Protein AF-X6HD67-F1 (afdb_monomer_lite)

Structure (mmCIF, N/CA/C/O backbone):
data_AF-X6HD67-F1
#
_entry.id   AF-X6HD67-F1
#
loop_
_atom_site.group_PDB
_atom_site.id
_atom_site.type_symbol
_atom_site.label_atom_id
_atom_site.label_alt_id
_atom_site.label_comp_id
_atom_site.label_asym_id
_atom_site.label_entity_id
_atom_site.label_seq_id
_atom_site.pdbx_PDB_ins_code
_atom_site.Cartn_x
_atom_site.Cartn_y
_atom_site.Cartn_z
_atom_site.occupancy
_atom_site.B_iso_or_equiv
_atom_site.auth_seq_id
_atom_site.auth_comp_id
_atom_site.auth_asym_id
_atom_site.auth_atom_id
_atom_site.pdbx_PDB_model_num
ATOM 1 N N . MET A 1 1 ? 14.831 14.633 7.160 1.00 39.75 1 MET A N 1
ATOM 2 C CA . MET A 1 1 ? 13.733 13.820 7.726 1.00 39.75 1 MET A CA 1
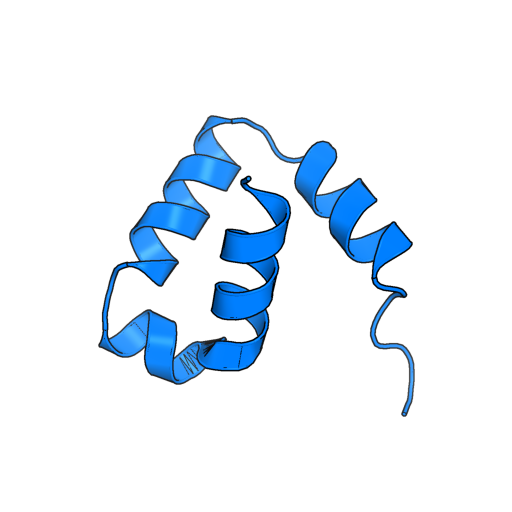ATOM 3 C C . MET A 1 1 ? 12.744 14.748 8.424 1.00 39.75 1 MET A C 1
ATOM 5 O O . MET A 1 1 ? 12.874 15.000 9.611 1.00 39.75 1 MET A O 1
ATOM 9 N N . LYS A 1 2 ? 11.805 15.336 7.678 1.00 50.03 2 LYS A N 1
ATOM 10 C CA . LYS A 1 2 ? 10.618 15.977 8.254 1.00 50.03 2 LYS A CA 1
ATOM 11 C C . LYS A 1 2 ? 9.461 15.029 7.952 1.00 50.03 2 LYS A C 1
ATOM 13 O O . LYS A 1 2 ? 9.113 14.850 6.793 1.00 50.03 2 LYS A O 1
ATOM 18 N N . THR A 1 3 ? 9.021 14.334 9.000 1.00 58.91 3 THR A N 1
ATOM 19 C CA . THR A 1 3 ? 7.744 13.613 9.112 1.00 58.91 3 THR A CA 1
ATOM 20 C C . THR A 1 3 ? 7.377 12.682 7.951 1.00 58.91 3 THR A C 1
ATOM 22 O O . THR A 1 3 ? 6.356 12.872 7.297 1.00 58.91 3 THR A O 1
ATOM 25 N N . MET A 1 4 ? 8.144 11.606 7.756 1.00 57.03 4 MET A N 1
ATOM 26 C CA . MET A 1 4 ? 7.455 10.351 7.439 1.00 57.03 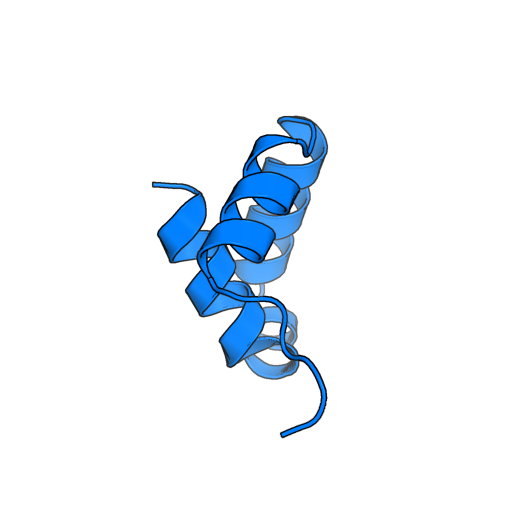4 MET A CA 1
ATOM 27 C C . MET A 1 4 ? 6.745 9.950 8.730 1.00 57.03 4 MET A C 1
ATOM 29 O O . MET A 1 4 ? 7.391 9.885 9.778 1.00 57.03 4 MET A O 1
ATOM 33 N N . LYS A 1 5 ? 5.419 9.801 8.681 1.00 66.38 5 LYS A N 1
ATOM 34 C CA . LYS A 1 5 ? 4.656 9.268 9.811 1.00 66.38 5 LYS A CA 1
ATOM 35 C C . LYS A 1 5 ? 5.294 7.956 10.262 1.00 66.38 5 LYS A C 1
ATOM 37 O O . LYS A 1 5 ? 5.814 7.211 9.430 1.00 66.38 5 LYS A O 1
ATOM 42 N N . SER A 1 6 ? 5.304 7.710 11.568 1.00 76.00 6 SER A N 1
ATOM 43 C CA . SER A 1 6 ? 5.864 6.463 12.098 1.00 76.00 6 SER A CA 1
ATOM 44 C C . SER A 1 6 ? 5.169 5.257 11.452 1.00 76.00 6 SER A C 1
ATOM 46 O O . SER A 1 6 ? 4.006 5.348 11.060 1.00 76.00 6 SER A O 1
ATOM 48 N N . GLU A 1 7 ? 5.852 4.116 11.347 1.00 75.38 7 GLU A N 1
ATOM 49 C CA . GLU A 1 7 ? 5.251 2.886 10.803 1.00 75.38 7 GLU A CA 1
ATOM 50 C C . GLU A 1 7 ? 3.916 2.546 11.498 1.00 75.38 7 GLU A C 1
ATOM 52 O O . GLU A 1 7 ? 2.951 2.140 10.855 1.00 75.38 7 GLU A O 1
ATOM 57 N N . ALA A 1 8 ? 3.823 2.826 12.802 1.00 80.19 8 ALA A N 1
ATOM 58 C CA . ALA A 1 8 ? 2.607 2.676 13.595 1.00 80.19 8 ALA A CA 1
ATOM 59 C C . ALA A 1 8 ? 1.450 3.574 13.116 1.00 80.19 8 ALA A C 1
ATOM 61 O O . ALA A 1 8 ? 0.306 3.125 13.017 1.00 80.19 8 ALA A O 1
ATOM 62 N N . GLU A 1 9 ? 1.727 4.834 12.787 1.00 80.94 9 GLU A N 1
ATOM 63 C CA . GLU A 1 9 ? 0.725 5.738 12.221 1.00 80.94 9 GLU A CA 1
ATOM 64 C C . GLU A 1 9 ? 0.323 5.328 10.800 1.00 80.94 9 GLU A C 1
ATOM 66 O O . GLU A 1 9 ? -0.855 5.421 10.454 1.00 80.94 9 GLU A O 1
ATOM 71 N N . ALA A 1 10 ? 1.268 4.841 9.990 1.00 80.12 10 ALA A N 1
ATOM 72 C CA . ALA A 1 10 ? 0.978 4.322 8.655 1.00 80.12 10 ALA A CA 1
ATOM 73 C C . ALA A 1 10 ? 0.077 3.081 8.722 1.00 80.12 10 ALA A C 1
ATOM 75 O O . ALA A 1 10 ? -0.927 3.015 8.017 1.00 80.12 10 ALA A O 1
ATOM 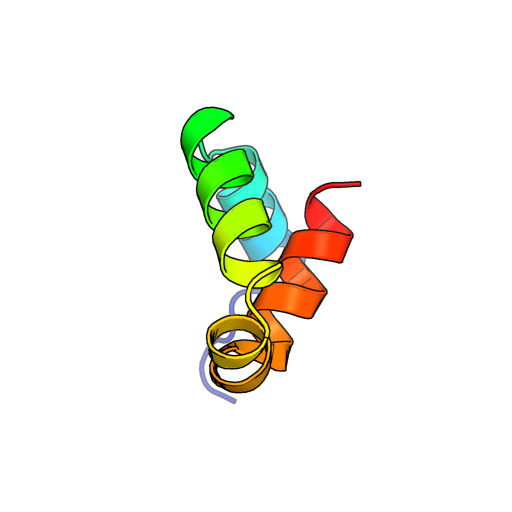76 N N . LYS A 1 11 ? 0.355 2.151 9.644 1.00 81.81 11 LYS A N 1
ATOM 77 C CA . LYS A 1 11 ? -0.484 0.971 9.888 1.00 81.81 11 LYS A CA 1
ATOM 78 C C . LYS A 1 11 ? -1.863 1.337 10.429 1.00 81.81 11 LYS A C 1
ATOM 80 O O . LYS A 1 11 ? -2.848 0.700 10.062 1.00 81.81 11 LYS A O 1
ATOM 85 N N . THR A 1 12 ? -1.953 2.361 11.276 1.00 85.94 12 THR A N 1
ATOM 86 C CA . THR A 1 12 ? -3.239 2.863 11.785 1.00 85.94 12 THR A CA 1
ATOM 87 C C . THR A 1 12 ? -4.077 3.448 10.652 1.00 85.94 12 THR A C 1
ATOM 89 O O . THR A 1 12 ? -5.246 3.095 10.513 1.00 85.94 12 THR A O 1
ATOM 92 N N . ALA A 1 13 ? -3.474 4.286 9.803 1.00 84.75 13 ALA A N 1
ATOM 93 C CA . ALA A 1 13 ? -4.138 4.845 8.630 1.00 84.75 13 ALA A CA 1
ATOM 94 C C . ALA A 1 13 ? -4.564 3.747 7.644 1.00 84.75 13 ALA A C 1
ATOM 96 O O . ALA A 1 13 ? -5.715 3.735 7.223 1.00 84.75 13 ALA A O 1
ATOM 97 N N . TRP A 1 14 ? -3.683 2.782 7.359 1.00 85.62 14 TRP A N 1
ATOM 98 C CA . TRP A 1 14 ? -4.002 1.613 6.539 1.00 85.62 14 TRP A CA 1
ATOM 99 C C . TRP A 1 14 ? -5.171 0.823 7.122 1.00 85.62 14 TRP A C 1
ATOM 101 O O . TRP A 1 14 ? -6.127 0.526 6.422 1.00 85.62 14 TRP A O 1
ATOM 11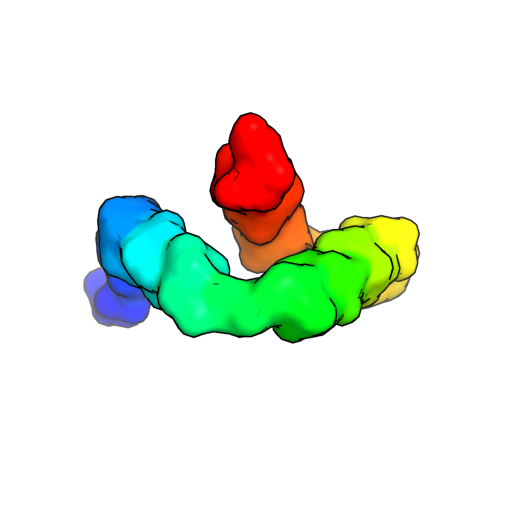1 N N . SER A 1 15 ? -5.157 0.534 8.424 1.00 85.56 15 SER A N 1
ATOM 112 C CA . SER A 1 15 ? -6.232 -0.216 9.087 1.00 85.56 15 SER A CA 1
ATOM 113 C C . SER A 1 15 ? -7.576 0.510 9.018 1.00 85.56 15 SER A C 1
ATOM 115 O O . SER A 1 15 ? -8.600 -0.156 8.874 1.00 85.56 15 SER A O 1
ATOM 117 N N . ALA A 1 16 ? -7.562 1.846 9.062 1.00 90.94 16 ALA A N 1
ATOM 118 C CA . ALA A 1 16 ? -8.744 2.696 8.957 1.00 90.94 16 ALA A CA 1
ATOM 119 C C . ALA A 1 16 ? -9.311 2.819 7.529 1.00 90.94 16 ALA A C 1
ATOM 121 O O . ALA A 1 16 ? -10.450 3.257 7.381 1.00 90.94 16 ALA A O 1
ATOM 122 N N . MET A 1 17 ? -8.558 2.436 6.489 1.00 87.56 17 MET A N 1
ATOM 123 C CA . MET A 1 17 ? -9.080 2.380 5.119 1.00 87.56 17 MET A CA 1
ATOM 124 C C . MET A 1 17 ? -10.160 1.300 4.992 1.00 87.56 17 MET A C 1
ATOM 126 O O . MET A 1 17 ? -10.098 0.253 5.655 1.00 87.56 17 MET A O 1
ATOM 130 N N . SER A 1 18 ? -11.135 1.535 4.112 1.00 93.56 18 SER A N 1
ATOM 131 C CA . SER A 1 18 ? -12.123 0.514 3.772 1.00 93.56 18 SER A CA 1
ATOM 132 C C . SER A 1 18 ? -11.443 -0.688 3.104 1.00 93.56 18 SER A C 1
ATOM 134 O O . SER A 1 18 ? -10.311 -0.594 2.625 1.00 93.56 18 SER A O 1
ATOM 136 N N . GLN A 1 19 ? -12.113 -1.842 3.089 1.00 89.94 19 GLN A N 1
ATOM 137 C CA . GLN A 1 19 ? -11.565 -3.008 2.393 1.00 89.94 19 GLN A CA 1
ATOM 138 C C . GLN A 1 19 ? -11.459 -2.757 0.882 1.00 89.94 19 GLN A C 1
ATOM 140 O O . GLN A 1 19 ? -10.460 -3.133 0.285 1.00 89.94 19 GLN A O 1
ATOM 145 N N . GLU A 1 20 ? -12.426 -2.044 0.298 1.00 91.69 20 GLU A N 1
ATOM 146 C CA . GLU A 1 20 ? -12.413 -1.667 -1.119 1.00 91.69 20 GLU A CA 1
ATOM 147 C C . GLU A 1 20 ? -11.190 -0.806 -1.467 1.00 91.69 20 GLU A C 1
ATOM 149 O O . GLU A 1 20 ? -10.487 -1.095 -2.433 1.00 91.69 20 GLU A O 1
ATOM 154 N N . ASP A 1 21 ? -10.868 0.187 -0.631 1.00 92.25 21 ASP A N 1
ATOM 155 C CA . ASP A 1 21 ? -9.689 1.034 -0.842 1.00 92.25 21 ASP A CA 1
ATOM 156 C C . ASP A 1 21 ? -8.382 0.242 -0.700 1.00 92.25 21 ASP A C 1
ATOM 158 O O . ASP A 1 21 ? -7.432 0.456 -1.454 1.00 92.25 21 ASP A O 1
ATOM 162 N N . LYS A 1 22 ? -8.315 -0.688 0.263 1.00 91.19 22 LYS A N 1
ATOM 163 C CA . LYS A 1 22 ? -7.154 -1.578 0.429 1.00 91.19 22 LYS A CA 1
ATOM 164 C C . LYS A 1 22 ? -6.972 -2.466 -0.798 1.00 91.19 22 LYS A C 1
ATOM 166 O O . LYS A 1 22 ? -5.853 -2.590 -1.288 1.00 91.19 22 LYS A O 1
ATOM 171 N N . ASP A 1 23 ? -8.054 -3.047 -1.308 1.00 91.69 23 ASP A N 1
ATOM 172 C CA . ASP A 1 23 ? -8.028 -3.916 -2.484 1.00 91.69 23 ASP A CA 1
ATOM 173 C C . ASP A 1 23 ? -7.630 -3.136 -3.743 1.00 91.69 23 ASP A C 1
ATOM 1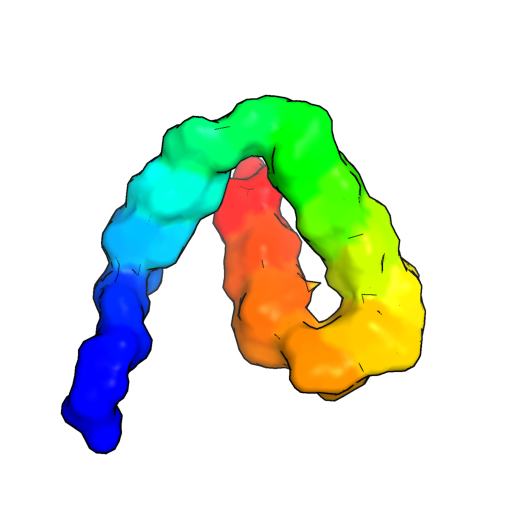75 O O . ASP A 1 23 ? -6.830 -3.628 -4.542 1.00 91.69 23 ASP A O 1
ATOM 179 N N . ALA A 1 24 ? -8.110 -1.898 -3.894 1.00 92.06 24 ALA A N 1
ATOM 180 C CA . ALA A 1 24 ? -7.700 -0.997 -4.968 1.00 92.06 24 ALA A CA 1
ATOM 181 C C . ALA A 1 24 ? -6.201 -0.676 -4.895 1.00 92.06 24 ALA A C 1
ATOM 183 O O . ALA A 1 24 ? -5.496 -0.845 -5.887 1.00 92.06 24 ALA A O 1
ATOM 184 N N . VAL A 1 25 ? -5.678 -0.324 -3.715 1.00 90.88 25 VAL A N 1
ATOM 185 C CA . VAL A 1 25 ? -4.234 -0.089 -3.541 1.00 90.88 25 VAL A CA 1
ATOM 186 C C . VAL A 1 25 ? -3.420 -1.344 -3.846 1.00 90.88 25 VAL A C 1
ATOM 188 O O . VAL A 1 25 ? -2.389 -1.261 -4.508 1.00 90.88 25 VAL A O 1
ATOM 191 N N . MET A 1 26 ? -3.860 -2.517 -3.390 1.00 90.38 26 MET A N 1
ATOM 192 C CA . MET A 1 26 ? -3.152 -3.773 -3.657 1.00 90.38 26 MET A CA 1
ATOM 193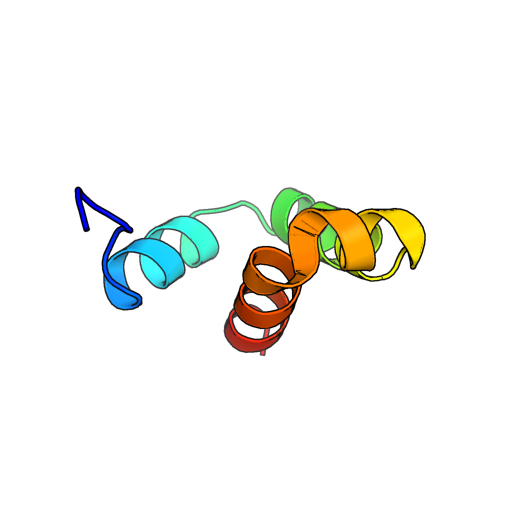 C C . MET A 1 26 ? -3.180 -4.133 -5.146 1.00 90.38 26 MET A C 1
ATOM 195 O O . MET A 1 26 ? -2.186 -4.641 -5.665 1.00 90.38 26 MET A O 1
ATOM 199 N N . LYS A 1 27 ? -4.281 -3.833 -5.845 1.00 91.88 27 LYS A N 1
ATOM 200 C CA . LYS A 1 27 ? -4.404 -3.984 -7.300 1.00 91.88 27 LYS A CA 1
ATOM 201 C C . LYS A 1 27 ? -3.460 -3.036 -8.040 1.00 91.88 27 LYS A C 1
ATOM 203 O O . LYS A 1 27 ? -2.747 -3.488 -8.930 1.00 91.88 27 LYS A O 1
ATOM 208 N N . ASP A 1 28 ? -3.420 -1.767 -7.655 1.00 91.94 28 ASP A N 1
ATOM 209 C CA . ASP A 1 28 ? -2.531 -0.768 -8.255 1.00 91.94 28 ASP A CA 1
ATOM 210 C C . ASP A 1 28 ? -1.063 -1.121 -7.999 1.00 91.94 28 ASP A C 1
ATOM 212 O O . ASP A 1 28 ? -0.233 -1.066 -8.896 1.00 91.94 28 ASP A O 1
ATOM 216 N N . CYS A 1 29 ? -0.735 -1.602 -6.802 1.00 92.06 29 CYS A N 1
ATOM 217 C CA . CYS A 1 29 ? 0.604 -2.087 -6.478 1.00 92.06 29 CYS A CA 1
ATOM 218 C C . CYS A 1 29 ? 0.970 -3.434 -7.126 1.00 92.06 29 CYS A C 1
ATOM 220 O O . CYS A 1 29 ? 2.126 -3.848 -7.028 1.00 92.06 29 CYS A O 1
ATOM 222 N N . ALA A 1 30 ? 0.024 -4.125 -7.768 1.00 89.81 30 ALA A N 1
ATOM 223 C CA . ALA A 1 30 ? 0.301 -5.289 -8.608 1.00 89.81 30 ALA A CA 1
ATOM 224 C C . ALA A 1 30 ? 0.625 -4.900 -10.063 1.00 89.81 30 ALA A C 1
ATOM 226 O O . ALA A 1 30 ? 1.169 -5.723 -10.802 1.00 89.81 30 ALA A O 1
ATOM 227 N N . ASP A 1 31 ? 0.322 -3.665 -10.475 1.00 94.56 31 ASP A N 1
ATOM 228 C CA . ASP A 1 31 ? 0.760 -3.116 -11.755 1.00 94.56 31 ASP A CA 1
ATOM 229 C C . ASP A 1 31 ? 2.257 -2.772 -11.704 1.00 94.56 31 ASP A C 1
ATOM 231 O O . ASP A 1 31 ? 2.738 -2.138 -10.765 1.00 94.56 31 ASP A O 1
ATOM 235 N N . ALA A 1 32 ? 3.018 -3.206 -12.710 1.00 90.81 32 ALA A N 1
ATOM 236 C CA . ALA A 1 32 ? 4.475 -3.092 -12.700 1.00 90.81 32 ALA A CA 1
ATOM 237 C C . ALA A 1 32 ? 4.971 -1.640 -12.807 1.00 90.81 32 ALA A C 1
ATOM 239 O O . ALA A 1 32 ? 5.998 -1.300 -12.208 1.00 90.81 32 ALA A O 1
ATOM 240 N N . ASP A 1 33 ? 4.258 -0.785 -13.542 1.00 94.44 33 ASP A N 1
ATOM 241 C CA . ASP A 1 33 ? 4.639 0.613 -13.731 1.00 94.44 33 ASP A CA 1
ATOM 242 C C . ASP A 1 33 ? 4.309 1.429 -12.476 1.00 94.44 33 ASP A C 1
ATOM 244 O O . ASP A 1 33 ? 5.147 2.206 -12.002 1.00 94.44 33 ASP A O 1
ATOM 248 N N . ILE A 1 34 ? 3.145 1.185 -11.864 1.00 89.94 34 ILE A N 1
ATOM 249 C CA . ILE A 1 34 ? 2.764 1.809 -10.588 1.00 89.94 34 ILE A CA 1
ATOM 250 C C . ILE A 1 34 ? 3.663 1.321 -9.450 1.00 89.94 34 ILE A C 1
ATOM 252 O O . ILE A 1 34 ? 4.189 2.140 -8.689 1.00 89.94 34 ILE A O 1
ATOM 256 N N . ALA A 1 35 ? 3.904 0.012 -9.346 1.00 90.50 35 ALA A N 1
ATOM 257 C CA . ALA A 1 35 ? 4.775 -0.558 -8.321 1.00 90.50 35 ALA A CA 1
ATOM 258 C C . ALA A 1 35 ? 6.196 0.008 -8.405 1.00 90.50 35 ALA A C 1
ATOM 260 O O . ALA A 1 35 ? 6.820 0.258 -7.375 1.00 90.50 35 ALA A O 1
ATOM 261 N N . LYS A 1 36 ? 6.701 0.266 -9.617 1.00 91.81 36 LYS A N 1
ATOM 262 C CA . LYS A 1 36 ? 8.003 0.910 -9.822 1.00 91.81 36 LYS A CA 1
ATOM 263 C C . LYS A 1 36 ? 7.987 2.386 -9.420 1.00 91.81 36 LYS A C 1
ATOM 265 O O . LYS A 1 36 ? 8.935 2.851 -8.790 1.00 91.81 36 LYS A O 1
ATOM 270 N N . ALA A 1 37 ? 6.929 3.124 -9.758 1.00 92.88 37 ALA A N 1
ATOM 271 C CA . ALA A 1 37 ? 6.797 4.541 -9.411 1.00 92.88 37 ALA A CA 1
ATOM 272 C C . ALA A 1 37 ? 6.609 4.775 -7.898 1.00 92.88 37 ALA A C 1
ATOM 274 O O . ALA A 1 37 ? 7.070 5.784 -7.362 1.00 92.88 37 ALA A O 1
ATOM 275 N N . HIS A 1 38 ? 5.981 3.827 -7.200 1.00 89.81 38 HIS A N 1
ATOM 276 C CA . HIS A 1 38 ? 5.631 3.914 -5.781 1.00 89.81 38 HIS A CA 1
ATOM 277 C C . HIS A 1 38 ? 6.256 2.788 -4.941 1.00 89.81 38 HIS A C 1
ATOM 279 O O . HIS A 1 38 ? 5.666 2.346 -3.958 1.00 89.81 38 HIS A O 1
ATOM 285 N N . GLU A 1 39 ? 7.471 2.350 -5.282 1.00 89.00 39 GLU A N 1
ATOM 286 C CA . GLU A 1 39 ? 8.112 1.143 -4.730 1.00 89.00 39 GLU A CA 1
ATOM 287 C C . GLU A 1 39 ? 8.066 1.050 -3.196 1.00 89.00 39 GLU A C 1
ATOM 289 O O . GLU A 1 39 ? 7.634 0.039 -2.642 1.00 89.00 39 GLU A O 1
ATOM 294 N N . ASN A 1 40 ? 8.466 2.112 -2.490 1.00 86.25 40 ASN A N 1
ATOM 295 C CA . ASN A 1 40 ? 8.482 2.119 -1.023 1.00 86.25 40 ASN A CA 1
ATOM 296 C C . ASN A 1 40 ? 7.074 2.028 -0.422 1.00 86.25 40 ASN A C 1
ATOM 298 O O . ASN A 1 40 ? 6.880 1.372 0.600 1.00 86.25 40 ASN A O 1
ATOM 302 N N . PHE A 1 41 ? 6.094 2.672 -1.057 1.00 86.38 41 PHE A N 1
ATOM 303 C CA . PHE A 1 41 ? 4.704 2.629 -0.622 1.00 86.38 41 PHE A CA 1
ATOM 304 C C . PHE A 1 41 ? 4.094 1.253 -0.888 1.00 86.38 41 PHE A C 1
ATOM 306 O O . PHE A 1 41 ? 3.530 0.668 0.028 1.00 86.38 41 PHE A O 1
ATOM 313 N N . CYS A 1 42 ? 4.276 0.695 -2.086 1.00 89.81 42 CYS A N 1
ATOM 314 C CA . CYS A 1 42 ? 3.741 -0.617 -2.435 1.00 89.81 42 CYS A CA 1
ATOM 315 C C . CYS A 1 42 ? 4.362 -1.746 -1.607 1.00 89.81 42 CYS A C 1
ATOM 317 O O . CYS A 1 42 ? 3.640 -2.617 -1.126 1.00 89.81 42 CYS A O 1
ATOM 319 N N . LYS A 1 43 ? 5.672 -1.691 -1.330 1.00 87.38 43 LYS A N 1
ATOM 320 C CA . LYS A 1 43 ? 6.318 -2.610 -0.378 1.00 87.38 43 LYS A CA 1
ATOM 321 C C . LYS A 1 43 ? 5.698 -2.506 1.015 1.00 87.38 43 LYS A C 1
ATOM 323 O O . LYS A 1 43 ? 5.410 -3.527 1.630 1.00 87.38 43 LYS A O 1
ATOM 328 N N . ALA A 1 44 ? 5.470 -1.291 1.509 1.00 84.31 44 ALA A N 1
ATOM 329 C CA . ALA A 1 44 ? 4.866 -1.084 2.820 1.00 84.31 44 ALA A CA 1
ATOM 330 C C . ALA A 1 44 ? 3.395 -1.543 2.861 1.00 84.31 44 ALA A C 1
ATOM 332 O O . ALA A 1 44 ? 3.007 -2.240 3.794 1.00 84.31 44 ALA A O 1
ATOM 333 N N . ALA A 1 45 ? 2.595 -1.224 1.840 1.00 84.50 45 ALA A N 1
ATOM 334 C CA . ALA A 1 45 ? 1.196 -1.634 1.717 1.00 84.50 45 ALA A CA 1
ATOM 335 C C . ALA A 1 45 ? 1.051 -3.164 1.696 1.00 84.50 45 ALA A C 1
ATOM 337 O O . ALA A 1 45 ? 0.253 -3.716 2.452 1.00 84.50 45 ALA A O 1
ATOM 338 N N . MET A 1 46 ? 1.895 -3.869 0.932 1.00 78.38 46 MET A N 1
ATOM 339 C CA . MET A 1 46 ? 1.901 -5.337 0.907 1.00 78.38 46 MET A CA 1
ATOM 340 C C . MET A 1 46 ? 2.293 -5.962 2.253 1.00 78.38 46 MET A C 1
ATOM 342 O O . MET A 1 46 ? 1.766 -7.008 2.621 1.00 78.38 46 MET A O 1
ATOM 346 N N . MET A 1 47 ? 3.187 -5.320 3.010 1.00 78.19 47 MET A N 1
ATOM 347 C CA . MET A 1 47 ? 3.566 -5.765 4.357 1.00 78.19 47 MET A CA 1
ATOM 348 C C . MET A 1 47 ? 2.481 -5.473 5.409 1.00 78.19 47 MET A C 1
ATOM 350 O O . MET A 1 47 ? 2.424 -6.164 6.423 1.00 78.19 47 MET A O 1
ATOM 354 N N . MET A 1 48 ? 1.627 -4.467 5.183 1.00 74.38 48 MET A N 1
ATOM 355 C CA . MET A 1 48 ? 0.508 -4.101 6.065 1.00 74.38 48 MET A CA 1
ATOM 356 C C . MET A 1 48 ? -0.805 -4.831 5.736 1.00 74.38 48 MET A C 1
ATOM 358 O O . MET A 1 48 ? -1.683 -4.899 6.594 1.00 74.38 48 MET A O 1
ATOM 362 N N . GLY A 1 49 ? -0.964 -5.334 4.508 1.00 63.72 49 GLY A N 1
ATOM 363 C CA . GLY A 1 49 ? -2.123 -6.113 4.052 1.00 63.72 49 GLY A CA 1
ATOM 364 C C . GLY A 1 49 ? -2.072 -7.610 4.390 1.00 63.72 49 GLY A C 1
ATOM 365 O O . GLY A 1 49 ? -2.991 -8.336 4.018 1.00 63.72 49 GLY A O 1
ATOM 366 N N . LYS A 1 50 ? -1.011 -8.067 5.064 1.00 52.88 50 LYS A N 1
ATOM 367 C CA . LYS A 1 50 ? -0.820 -9.442 5.544 1.00 52.88 50 LYS A CA 1
ATOM 368 C C . LYS A 1 50 ? -1.106 -9.546 7.039 1.00 52.88 50 LYS A C 1
ATOM 370 O O . LYS A 1 50 ? -1.586 -10.626 7.448 1.00 52.88 50 LYS A O 1
#

Foldseek 3Di:
DPDPDPLVVVLVVLVPDDPVVLVVLQVLCVDPVSCVVCVVVSVSSVVSVD

Sequence (50 aa):
MKTMKSEAEAKTAWSAMSQEDKDAVMKDCADADIAKAHENFCKAAMMMGK

pLDDT: mean 82.92, std 12.53, range [39.75, 94.56]

Radius of gyration: 11.1 Å; chains: 1; bounding box: 26×25×27 Å

Secondary structure (DSSP, 8-state):
---PPPHHHHHHHHHHS-HHHHHHHHHHTTSHHHHHHTHHHHHHHHHH--